Protein AF-A0AAN6IW01-F1 (afdb_monomer_lite)

Secondary structure (DSSP, 8-state):
-HHHHHHHHHHHHHHHHHHHSPP----S---------------------------------------------------TTGGGHHHHHHHHHTTTTTGGGS-HHHHHHHHHHHHHHHHH--S-HHHHHHHHHHHHTT---HHHHHHHHHHHHHH--

pLDDT: mean 70.73, std 22.9, range [32.66, 96.25]

Structure (mmCIF, N/CA/C/O backbone):
data_AF-A0AAN6IW01-F1
#
_entry.id   AF-A0AAN6IW01-F1
#
loop_
_atom_site.group_PDB
_atom_site.id
_atom_site.type_symbol
_atom_site.label_atom_id
_atom_site.label_alt_id
_atom_site.label_comp_id
_atom_site.label_asym_id
_atom_site.label_entity_id
_atom_site.label_seq_id
_atom_site.pdbx_PDB_ins_code
_atom_site.Cartn_x
_atom_site.Cartn_y
_atom_site.Cartn_z
_atom_site.occupancy
_atom_site.B_iso_or_equiv
_atom_site.auth_seq_id
_atom_site.auth_comp_id
_atom_site.auth_asym_id
_atom_site.auth_atom_id
_atom_site.pdbx_PDB_model_num
ATOM 1 N N . MET A 1 1 ? 1.067 -15.357 -17.941 1.00 50.00 1 MET A N 1
ATOM 2 C CA . MET A 1 1 ? 0.955 -13.877 -17.932 1.00 50.00 1 MET A CA 1
ATOM 3 C C . MET A 1 1 ? -0.270 -13.354 -17.174 1.00 50.00 1 MET A C 1
ATOM 5 O O . MET A 1 1 ? -0.190 -12.239 -16.684 1.00 50.00 1 MET A O 1
ATOM 9 N N . GLN A 1 2 ? -1.351 -14.129 -17.011 1.00 54.00 2 GLN A N 1
ATOM 10 C CA . GLN A 1 2 ? -2.600 -13.657 -16.387 1.00 54.00 2 GLN A CA 1
ATOM 11 C C . GLN A 1 2 ? -2.485 -13.276 -14.896 1.00 54.00 2 GLN A C 1
ATOM 13 O O . GLN A 1 2 ? -3.014 -12.240 -14.522 1.00 54.00 2 GLN A O 1
ATOM 18 N N . SER A 1 3 ? -1.733 -14.027 -14.077 1.00 62.47 3 SER A N 1
ATOM 19 C CA . SER A 1 3 ? -1.585 -13.752 -12.628 1.00 62.47 3 SER A CA 1
ATOM 20 C C . SER A 1 3 ? -1.180 -12.307 -12.325 1.00 62.47 3 SER A C 1
ATOM 22 O O . SER A 1 3 ? -1.806 -11.641 -11.519 1.00 62.47 3 SER A O 1
ATOM 24 N N . ARG A 1 4 ? -0.200 -11.774 -13.060 1.00 64.94 4 ARG A N 1
ATOM 25 C CA . ARG A 1 4 ? 0.366 -10.454 -12.772 1.00 64.94 4 ARG A CA 1
ATOM 26 C C . ARG A 1 4 ? -0.597 -9.286 -13.048 1.00 64.94 4 ARG A C 1
ATOM 28 O O . ARG A 1 4 ? -0.502 -8.240 -12.418 1.00 64.94 4 ARG A O 1
ATOM 35 N N . ALA A 1 5 ? -1.487 -9.439 -14.030 1.00 61.34 5 ALA A N 1
ATOM 36 C CA . ALA A 1 5 ? -2.508 -8.433 -14.331 1.00 61.34 5 ALA A CA 1
ATOM 37 C C . ALA A 1 5 ? -3.636 -8.455 -13.287 1.00 61.34 5 ALA A C 1
ATOM 39 O O . ALA A 1 5 ? -4.176 -7.404 -12.950 1.00 61.34 5 ALA A O 1
ATOM 40 N N . VAL A 1 6 ? -3.945 -9.644 -12.756 1.00 65.75 6 VAL A N 1
ATOM 41 C CA . VAL A 1 6 ? -4.888 -9.824 -11.645 1.00 65.75 6 VAL A CA 1
ATOM 42 C C . VAL A 1 6 ? -4.350 -9.154 -10.381 1.00 65.75 6 VAL A C 1
ATOM 44 O O . VAL A 1 6 ? -5.096 -8.421 -9.742 1.00 65.75 6 VAL A O 1
ATOM 47 N N . ASP A 1 7 ? -3.056 -9.304 -10.088 1.00 78.88 7 ASP A N 1
ATOM 48 C CA . ASP A 1 7 ? -2.424 -8.679 -8.918 1.00 78.88 7 ASP A CA 1
ATOM 49 C C . ASP A 1 7 ? -2.507 -7.143 -8.981 1.00 78.88 7 ASP A C 1
ATOM 51 O O . ASP A 1 7 ? -2.958 -6.503 -8.034 1.00 78.88 7 ASP A O 1
ATOM 55 N N . SER A 1 8 ? -2.172 -6.533 -10.127 1.00 82.81 8 SER A N 1
ATOM 56 C CA . SER A 1 8 ? -2.332 -5.081 -10.320 1.00 82.81 8 SER A CA 1
ATOM 57 C C . SER A 1 8 ? -3.773 -4.612 -10.129 1.00 82.81 8 SER A C 1
ATOM 59 O O . SER A 1 8 ? -4.006 -3.631 -9.428 1.00 82.81 8 SER A O 1
ATOM 61 N N . ALA A 1 9 ? -4.740 -5.298 -10.744 1.00 87.19 9 ALA A N 1
ATOM 62 C CA . ALA A 1 9 ? -6.149 -4.933 -10.626 1.00 87.19 9 ALA A CA 1
ATOM 63 C C . ALA A 1 9 ? -6.654 -5.068 -9.182 1.00 87.19 9 ALA A C 1
ATOM 65 O O . ALA A 1 9 ? -7.433 -4.233 -8.725 1.00 87.19 9 ALA A O 1
ATOM 66 N N . LEU A 1 10 ? -6.178 -6.083 -8.456 1.00 90.50 10 LEU A N 1
ATOM 67 C CA . LEU A 1 10 ? -6.484 -6.278 -7.045 1.00 90.50 10 LEU A CA 1
ATOM 68 C C . LEU A 1 10 ? -5.944 -5.125 -6.196 1.00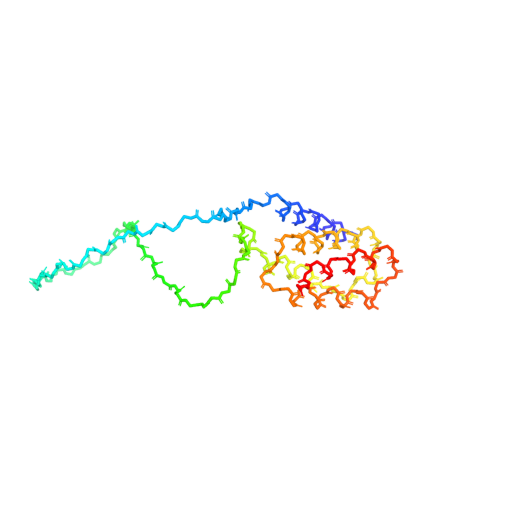 90.50 10 LEU A C 1
ATOM 70 O O . LEU A 1 10 ? -6.698 -4.569 -5.403 1.00 90.50 10 LEU A O 1
ATOM 74 N N . TYR A 1 11 ? -4.681 -4.730 -6.382 1.00 91.06 11 TYR A N 1
ATOM 75 C CA . TYR A 1 11 ? -4.092 -3.619 -5.628 1.00 91.06 11 TYR A CA 1
ATOM 76 C C . TYR A 1 11 ? -4.796 -2.289 -5.908 1.00 91.06 11 TYR A C 1
ATOM 78 O O . TYR A 1 11 ? -5.124 -1.570 -4.967 1.00 91.06 11 TYR A O 1
ATOM 86 N N . GLU A 1 12 ? -5.090 -1.977 -7.172 1.00 91.94 12 GLU A N 1
ATOM 87 C CA . GLU A 1 12 ? -5.806 -0.745 -7.526 1.00 91.94 12 GLU A CA 1
ATOM 88 C C . GLU A 1 12 ? -7.257 -0.754 -7.021 1.00 91.94 12 GLU A C 1
ATOM 90 O O . GLU A 1 12 ? -7.734 0.247 -6.489 1.00 91.94 12 GLU A O 1
ATOM 95 N N . GLY A 1 13 ? -7.957 -1.888 -7.123 1.00 90.19 13 GLY A N 1
ATOM 96 C CA . GLY A 1 13 ? -9.322 -2.033 -6.610 1.00 90.19 13 GLY A CA 1
ATOM 97 C C . GLY A 1 13 ? -9.390 -1.913 -5.086 1.00 90.19 13 GLY A C 1
ATOM 98 O O . GLY A 1 13 ? -10.242 -1.204 -4.552 1.00 90.19 13 GLY A O 1
ATOM 99 N N . ALA A 1 14 ? -8.451 -2.545 -4.383 1.00 91.31 14 ALA A N 1
ATOM 100 C CA . ALA A 1 14 ? -8.297 -2.423 -2.939 1.00 91.31 14 ALA A CA 1
ATOM 101 C C . ALA A 1 14 ? -7.965 -0.983 -2.525 1.00 91.31 14 ALA A C 1
ATOM 103 O O . ALA A 1 14 ? -8.564 -0.452 -1.592 1.00 91.31 14 ALA A O 1
ATOM 104 N N . LYS A 1 15 ? -7.061 -0.317 -3.252 1.00 93.31 15 LYS A N 1
ATOM 105 C CA . LYS A 1 15 ? -6.711 1.085 -3.007 1.00 93.31 15 LYS A CA 1
ATOM 106 C C . LYS A 1 15 ? -7.934 1.981 -3.175 1.00 93.31 15 LYS A C 1
ATOM 108 O O . LYS A 1 15 ? -8.218 2.800 -2.305 1.00 93.31 15 LYS A O 1
ATOM 113 N N . TYR A 1 16 ? -8.688 1.795 -4.259 1.00 92.81 16 TYR A N 1
ATOM 114 C CA . TYR A 1 16 ? -9.941 2.507 -4.492 1.00 92.81 16 TYR A CA 1
ATOM 115 C C . TYR A 1 16 ? -10.925 2.289 -3.336 1.00 92.81 16 TYR A C 1
ATOM 117 O O . TYR A 1 16 ? -11.474 3.250 -2.799 1.00 92.81 16 TYR A O 1
ATOM 125 N N . PHE A 1 17 ? -11.102 1.044 -2.891 1.00 91.12 17 PHE A N 1
ATOM 126 C CA . PHE A 1 17 ? -11.961 0.728 -1.753 1.00 91.12 17 PHE A CA 1
ATOM 127 C C . PHE A 1 17 ? -11.549 1.483 -0.476 1.00 91.12 17 PHE A C 1
ATOM 129 O O . PHE A 1 17 ? -12.400 2.111 0.151 1.00 91.12 17 PHE A O 1
ATOM 136 N N . VAL A 1 18 ? -10.259 1.488 -0.121 1.00 89.75 18 VAL A N 1
ATOM 137 C CA . VAL A 1 18 ? -9.739 2.192 1.070 1.00 89.75 18 VAL A CA 1
ATOM 138 C C . VAL A 1 18 ? -9.982 3.702 0.986 1.00 89.75 18 VAL A C 1
ATOM 140 O O . VAL A 1 18 ? -10.469 4.312 1.943 1.00 89.75 18 VAL A O 1
ATOM 143 N N . LEU A 1 19 ? -9.691 4.308 -0.168 1.00 89.69 19 LEU A N 1
ATOM 144 C CA . LEU A 1 19 ? -9.838 5.751 -0.375 1.00 89.69 19 LEU A CA 1
ATOM 145 C C . LEU A 1 19 ? -11.305 6.199 -0.341 1.00 89.69 19 LEU A C 1
ATOM 147 O O . LEU A 1 19 ? -11.613 7.260 0.203 1.00 89.69 19 LEU A O 1
ATOM 151 N N . HIS A 1 20 ? -12.215 5.386 -0.879 1.00 88.75 20 HIS A N 1
ATOM 152 C CA . HIS A 1 20 ? -13.635 5.728 -0.996 1.00 88.75 20 HIS A CA 1
ATOM 153 C C . HIS A 1 20 ? -14.511 5.193 0.144 1.00 88.75 20 HIS A C 1
ATOM 155 O O . HIS A 1 20 ? -15.700 5.516 0.204 1.00 88.75 20 HIS A O 1
ATOM 161 N N . ALA A 1 21 ? -13.957 4.415 1.077 1.00 84.31 21 ALA A N 1
ATOM 162 C CA . ALA A 1 21 ? -14.700 3.961 2.243 1.00 84.31 21 ALA A CA 1
ATOM 163 C C . ALA A 1 21 ? -15.183 5.160 3.090 1.00 84.31 21 ALA A C 1
ATOM 165 O O . ALA A 1 21 ? -14.400 6.085 3.352 1.00 84.31 21 ALA A O 1
ATOM 166 N N . PRO A 1 22 ? -16.434 5.156 3.593 1.00 79.00 22 PRO A N 1
ATOM 167 C CA . PRO A 1 22 ? -16.940 6.218 4.460 1.00 79.00 22 PRO A CA 1
ATOM 168 C C . PRO A 1 22 ? -16.074 6.406 5.711 1.00 79.00 22 PRO A C 1
ATOM 170 O O . PRO A 1 22 ? -15.793 5.439 6.425 1.00 79.00 22 PRO A O 1
ATOM 173 N N . GLN A 1 23 ? -15.645 7.643 5.973 1.00 71.00 23 GLN A N 1
ATOM 174 C CA . GLN A 1 23 ? -15.005 8.026 7.235 1.00 71.00 23 GLN A CA 1
ATOM 175 C C . GLN A 1 23 ? -16.089 8.408 8.230 1.00 71.00 23 GLN A C 1
ATOM 177 O O . GLN A 1 23 ? -16.833 9.365 8.000 1.00 71.00 23 GLN A O 1
ATOM 182 N N . ILE A 1 24 ? -16.177 7.678 9.338 1.00 64.00 24 ILE A N 1
ATOM 183 C CA . ILE A 1 24 ? -16.954 8.149 10.477 1.00 64.00 24 ILE A CA 1
ATOM 184 C C . ILE A 1 24 ? -16.069 9.184 11.161 1.00 64.00 24 ILE A C 1
ATOM 186 O O . ILE A 1 24 ? -15.165 8.845 11.916 1.00 64.00 24 ILE A O 1
ATOM 190 N N . LYS A 1 25 ? -16.289 10.461 10.836 1.00 56.84 25 LYS A N 1
ATOM 191 C CA . LYS A 1 25 ? -15.719 11.552 11.622 1.00 56.84 25 LYS A CA 1
ATOM 192 C C . LYS A 1 25 ? -16.415 11.511 12.976 1.00 56.84 25 LYS A C 1
ATOM 194 O O . LYS A 1 25 ? -17.589 11.873 13.063 1.00 56.84 25 LYS A O 1
ATOM 199 N N . THR A 1 26 ? -15.723 11.043 14.008 1.00 53.06 26 THR A N 1
ATOM 200 C CA . THR A 1 26 ? -16.118 11.312 15.389 1.00 53.06 26 THR A CA 1
ATOM 201 C C . THR A 1 26 ? -16.117 12.829 15.530 1.00 53.06 26 THR A C 1
ATOM 203 O O . THR A 1 26 ? -15.071 13.467 15.489 1.00 53.06 26 THR A O 1
ATOM 206 N N . LYS A 1 27 ? -17.305 13.440 15.540 1.00 51.50 27 LYS A N 1
ATOM 207 C CA . LYS A 1 27 ? -17.415 14.857 15.878 1.00 51.50 27 LYS A CA 1
ATOM 208 C C . LYS A 1 27 ? -16.962 14.992 17.325 1.00 51.50 27 LYS A C 1
ATOM 210 O O . LYS A 1 27 ? -17.528 14.330 18.192 1.00 51.50 27 LYS A O 1
ATOM 215 N N . ASP A 1 28 ? -15.970 15.840 17.553 1.00 49.69 28 ASP A N 1
ATOM 216 C CA . ASP A 1 28 ? -15.601 16.298 18.883 1.00 49.69 28 ASP A CA 1
ATOM 217 C C . ASP A 1 28 ? -16.850 16.773 19.646 1.00 49.69 28 ASP A C 1
ATOM 219 O O . ASP A 1 28 ? -17.589 17.632 19.168 1.00 49.69 28 ASP A O 1
ATOM 223 N N . GLY A 1 29 ? -17.063 16.190 20.829 1.00 49.03 29 GLY A N 1
ATOM 224 C CA . GLY A 1 29 ? -17.822 16.757 21.943 1.00 49.03 29 GLY A CA 1
ATOM 225 C C . GLY A 1 29 ? -19.336 16.926 21.788 1.00 49.03 29 GLY A C 1
ATOM 226 O O . GLY A 1 29 ? -19.802 17.929 21.261 1.00 49.03 29 GLY A O 1
ATOM 227 N N . VAL A 1 30 ? -20.106 16.068 22.467 1.00 42.34 30 VAL A N 1
ATOM 228 C CA . VAL A 1 30 ? -21.184 16.546 23.351 1.00 42.34 30 VAL A CA 1
ATOM 229 C C . VAL A 1 30 ? -21.157 15.705 24.623 1.00 42.34 30 VAL A C 1
ATOM 231 O O . VAL A 1 30 ? -21.546 14.540 24.634 1.00 42.34 30 VAL A O 1
ATOM 234 N N . HIS A 1 31 ? -20.678 16.323 25.699 1.00 44.38 31 HIS A N 1
ATOM 235 C CA . HIS A 1 31 ? -20.963 15.920 27.067 1.00 44.38 31 HIS A CA 1
ATOM 236 C C . HIS A 1 31 ? -22.480 16.028 27.269 1.00 44.38 31 HIS A C 1
ATOM 238 O O . HIS A 1 31 ? -23.012 17.109 27.500 1.00 44.38 31 HIS A O 1
ATOM 244 N N . GLY A 1 32 ? -23.182 14.919 27.060 1.00 40.81 32 GLY A N 1
ATOM 245 C CA . GLY A 1 32 ? -24.570 14.758 27.459 1.00 40.81 32 GLY A CA 1
ATOM 246 C C . GLY A 1 32 ? -24.587 14.061 28.805 1.00 40.81 32 GLY A C 1
ATOM 247 O O . GLY A 1 32 ? -24.634 12.836 28.858 1.00 40.81 32 GLY A O 1
ATOM 248 N N . GLU A 1 33 ? -24.506 14.834 29.884 1.00 45.44 33 GLU A N 1
ATOM 249 C CA . GLU A 1 33 ? -25.056 14.382 31.156 1.00 45.44 33 GLU A CA 1
ATOM 250 C C . GLU A 1 33 ? -26.532 14.050 30.907 1.00 45.44 33 GLU A C 1
ATOM 252 O O . GLU A 1 33 ? -27.307 14.912 30.493 1.00 45.44 33 GLU A O 1
ATOM 257 N N . MET A 1 34 ? -26.926 12.794 31.099 1.00 43.19 34 MET A N 1
ATOM 258 C CA . MET A 1 34 ? -28.330 12.468 31.295 1.00 43.19 34 MET A CA 1
ATOM 259 C C . MET A 1 34 ? -28.432 11.602 32.539 1.00 43.19 34 MET A C 1
ATOM 261 O O . MET A 1 34 ? -27.924 10.483 32.597 1.00 43.19 34 MET A O 1
ATOM 265 N N . GLU A 1 35 ? -29.016 12.239 33.548 1.00 40.22 35 GLU A N 1
ATOM 266 C CA . GLU A 1 35 ? -29.301 11.764 34.890 1.00 40.22 35 GLU A CA 1
ATOM 267 C C . GLU A 1 35 ? -29.854 10.340 34.928 1.00 40.22 35 GLU A C 1
ATOM 269 O O . GLU A 1 35 ? -30.628 9.902 34.074 1.00 40.22 35 GLU A O 1
ATOM 274 N N . GLY A 1 36 ? -29.466 9.631 35.989 1.00 41.12 36 GLY A N 1
ATOM 275 C CA . GLY A 1 36 ? -29.994 8.322 36.314 1.00 41.12 36 GLY A CA 1
ATOM 276 C C . GLY A 1 36 ? -31.507 8.333 36.532 1.00 41.12 36 GLY A C 1
ATOM 277 O O . GLY A 1 36 ? -32.087 9.277 37.062 1.00 41.12 36 GLY A O 1
ATOM 278 N N . CYS A 1 37 ? -32.134 7.213 36.194 1.00 37.91 37 CYS A N 1
ATOM 279 C CA . CYS A 1 37 ? -33.383 6.802 36.815 1.00 37.91 37 CYS A CA 1
ATOM 280 C C . CYS A 1 37 ? -33.174 5.403 37.377 1.00 37.91 37 CYS A C 1
ATOM 282 O O . CYS A 1 37 ? -33.103 4.408 36.657 1.00 37.91 37 CYS A O 1
ATOM 284 N N . ASP A 1 38 ? -33.005 5.389 38.691 1.00 43.28 38 ASP A N 1
ATOM 285 C CA . ASP A 1 38 ? -32.883 4.215 39.526 1.00 43.28 38 ASP A CA 1
ATOM 286 C C . ASP A 1 38 ? -34.265 3.571 39.739 1.00 43.28 38 ASP A C 1
ATOM 288 O O . ASP A 1 38 ? -35.267 4.264 39.902 1.00 43.28 38 ASP A O 1
ATOM 292 N N . ASN A 1 39 ? -34.265 2.241 39.822 1.00 45.09 39 ASN A N 1
ATOM 293 C CA . ASN A 1 39 ? -35.284 1.368 40.416 1.00 45.09 39 ASN A CA 1
ATOM 294 C C . ASN A 1 39 ? -36.724 1.363 39.859 1.00 45.09 39 ASN A C 1
ATOM 296 O O . ASN A 1 39 ? -37.545 2.215 40.181 1.00 45.09 39 ASN A O 1
ATOM 300 N N . ASN A 1 40 ? -37.129 0.202 39.321 1.00 39.12 40 ASN A N 1
ATOM 301 C CA . ASN A 1 40 ? -38.236 -0.506 39.972 1.00 39.12 40 ASN A CA 1
ATOM 302 C C . ASN A 1 40 ? -38.121 -2.037 39.862 1.00 39.12 40 ASN A C 1
ATOM 304 O O . ASN A 1 40 ? -38.019 -2.603 38.776 1.00 39.12 40 ASN A O 1
ATOM 308 N N . LYS A 1 41 ? -38.133 -2.688 41.028 1.00 45.06 41 LYS A N 1
ATOM 309 C CA . LYS A 1 41 ? -38.222 -4.139 41.237 1.00 45.06 41 LYS A CA 1
ATOM 310 C C . LYS A 1 41 ? -39.693 -4.569 41.228 1.00 45.06 41 LYS A C 1
ATOM 312 O O . LYS A 1 41 ? -40.543 -3.766 41.599 1.00 45.06 41 LYS A O 1
ATOM 317 N N . ASN A 1 42 ? -39.919 -5.850 40.910 1.00 38.56 42 ASN A N 1
ATOM 318 C CA . ASN A 1 42 ? -41.078 -6.732 41.191 1.00 38.56 42 ASN A CA 1
ATOM 319 C C . ASN A 1 42 ? -41.542 -7.426 39.901 1.00 38.56 42 ASN A C 1
ATOM 321 O O . ASN A 1 42 ? -41.592 -6.793 38.858 1.00 38.56 42 ASN A O 1
ATOM 325 N N . ALA A 1 43 ? -41.967 -8.684 39.867 1.00 37.03 43 ALA A N 1
ATOM 326 C CA . ALA A 1 43 ? -41.951 -9.811 40.794 1.00 37.03 43 ALA A CA 1
ATOM 327 C C . ALA A 1 43 ? -42.407 -11.044 39.974 1.00 37.03 43 ALA A C 1
ATOM 329 O O . ALA A 1 43 ? -43.000 -10.907 38.909 1.00 37.03 43 ALA A O 1
ATOM 330 N N . ALA A 1 44 ?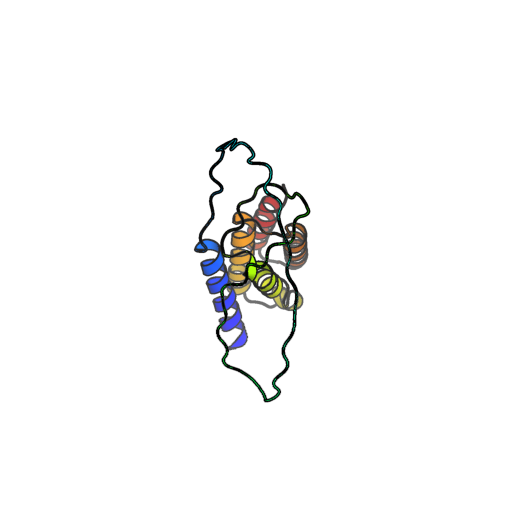 -42.080 -12.229 40.480 1.00 42.59 44 ALA A N 1
ATOM 331 C CA . ALA A 1 44 ? -42.238 -13.560 39.894 1.00 42.59 44 ALA A CA 1
ATOM 332 C C . ALA A 1 44 ? -43.659 -13.990 39.461 1.00 42.59 44 ALA A C 1
ATOM 334 O O . ALA A 1 44 ? -44.639 -13.513 40.027 1.00 42.59 44 ALA A O 1
ATOM 335 N N . ALA A 1 45 ? -43.735 -15.020 38.600 1.00 40.28 45 ALA A N 1
ATOM 336 C CA . ALA A 1 45 ? -44.542 -16.233 38.837 1.00 40.28 45 ALA A CA 1
ATOM 337 C C . ALA A 1 45 ? -44.202 -17.386 37.853 1.00 40.28 45 ALA A C 1
ATOM 339 O O . ALA A 1 45 ? -44.220 -17.201 36.640 1.00 40.28 45 ALA A O 1
ATOM 340 N N . SER A 1 46 ? -43.918 -18.562 38.435 1.00 39.31 46 SER A N 1
ATOM 341 C CA . SER A 1 46 ? -44.027 -19.947 37.901 1.00 39.31 46 SER A CA 1
ATOM 342 C C . SER A 1 46 ? -45.495 -20.236 37.475 1.00 39.31 46 SER A C 1
ATOM 344 O O . SER A 1 46 ? -46.370 -19.477 37.876 1.00 39.31 46 SER A O 1
ATOM 346 N N . ASP A 1 47 ? -45.935 -21.270 36.750 1.00 42.00 47 ASP A N 1
ATOM 347 C CA . ASP A 1 47 ? -45.420 -22.613 36.466 1.00 42.00 47 ASP A CA 1
ATOM 348 C C . ASP A 1 47 ? -46.270 -23.306 35.364 1.00 42.00 47 ASP A C 1
ATOM 350 O O . ASP A 1 47 ? -47.411 -22.918 35.117 1.00 42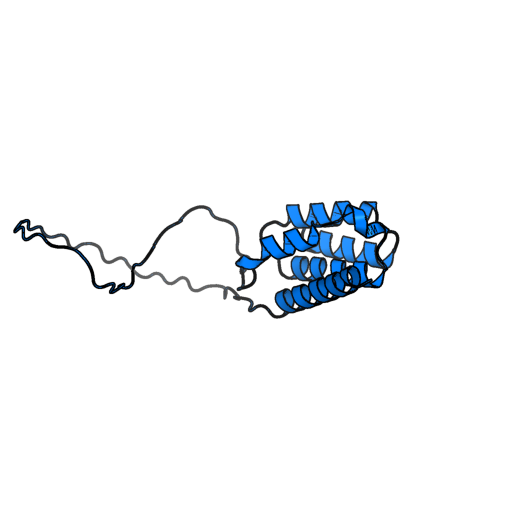.00 47 ASP A O 1
ATOM 354 N N . ASP A 1 48 ? -45.684 -24.356 34.786 1.00 38.97 48 ASP A N 1
ATOM 355 C CA . ASP A 1 48 ? -46.205 -25.596 34.175 1.00 38.97 48 ASP A CA 1
ATOM 356 C C . ASP A 1 48 ? -47.600 -25.719 33.506 1.00 38.97 48 ASP A C 1
ATOM 358 O O . ASP A 1 48 ? -48.644 -25.659 34.153 1.00 38.97 48 ASP A O 1
ATOM 362 N N . ALA A 1 49 ? -47.598 -26.189 32.243 1.00 40.88 49 ALA A N 1
ATOM 363 C CA . ALA A 1 49 ? -48.322 -27.411 31.843 1.00 40.88 49 ALA A CA 1
ATOM 364 C C . ALA A 1 49 ? -47.842 -27.975 30.484 1.00 40.88 49 ALA A C 1
ATOM 366 O O . ALA A 1 49 ? -47.946 -27.354 29.429 1.00 40.88 49 ALA A O 1
ATOM 367 N N . ARG A 1 50 ? -47.351 -29.216 30.551 1.00 36.31 50 ARG A N 1
ATOM 368 C CA . ARG A 1 50 ? -46.883 -30.112 29.481 1.00 36.31 50 ARG A CA 1
ATOM 369 C C . ARG A 1 50 ? -47.908 -30.383 28.367 1.00 36.31 50 ARG A C 1
ATOM 371 O O . ARG A 1 50 ? -49.065 -30.682 28.643 1.00 36.31 50 ARG A O 1
ATOM 378 N N . GLY A 1 51 ? -47.416 -30.482 27.130 1.00 32.66 51 GLY A N 1
ATOM 379 C CA . GLY A 1 51 ? -48.132 -31.058 25.985 1.00 32.66 51 GLY A CA 1
ATOM 380 C C . GLY A 1 51 ? -47.218 -31.227 24.769 1.00 32.66 51 GLY A C 1
ATOM 381 O O . GLY A 1 51 ? -46.977 -30.292 24.020 1.00 32.66 51 GLY A O 1
ATOM 382 N N . THR A 1 52 ? -46.662 -32.423 24.629 1.00 35.22 52 THR A N 1
ATOM 383 C CA . THR A 1 52 ? -45.601 -32.862 23.714 1.00 35.22 52 THR A CA 1
ATOM 384 C C . THR A 1 52 ? -46.004 -32.858 22.230 1.00 35.22 52 THR A C 1
ATOM 386 O O . THR A 1 52 ? -47.052 -33.400 21.889 1.00 35.22 52 THR A O 1
ATOM 389 N N . GLY A 1 53 ? -45.119 -32.379 21.341 1.00 33.47 53 GLY A N 1
ATOM 390 C CA . GLY A 1 53 ? -45.141 -32.718 19.907 1.00 33.47 53 GLY A CA 1
ATOM 391 C C . GLY A 1 53 ? -44.544 -31.667 18.957 1.00 33.47 53 GLY A C 1
ATOM 392 O O . GLY A 1 53 ? -45.293 -30.881 18.398 1.00 33.47 53 GLY A O 1
ATOM 393 N N . SER A 1 54 ? -43.211 -31.688 18.789 1.00 35.53 54 SER A N 1
ATOM 394 C CA . SER A 1 54 ? -42.355 -31.130 17.708 1.00 35.53 54 SER A CA 1
ATOM 395 C C . SER A 1 54 ? -42.931 -30.025 16.792 1.00 35.53 54 SER A C 1
ATOM 397 O O . SER A 1 54 ? -43.747 -30.315 15.927 1.00 35.53 54 SER A O 1
ATOM 399 N N . ALA A 1 55 ? -42.589 -28.740 16.973 1.00 40.84 55 ALA A N 1
ATOM 400 C CA . ALA A 1 55 ? -41.345 -28.032 16.579 1.00 40.84 55 ALA A CA 1
ATOM 401 C C . ALA A 1 55 ? -41.316 -27.549 15.098 1.00 40.84 55 ALA A C 1
ATOM 403 O O . ALA A 1 55 ? -41.774 -28.263 14.213 1.00 40.84 55 ALA A O 1
ATOM 404 N N . PRO A 1 56 ? -40.734 -26.367 14.799 1.00 41.88 56 PRO A N 1
ATOM 405 C CA . PRO A 1 56 ? -41.322 -25.073 15.153 1.00 41.88 56 PRO A CA 1
ATOM 406 C C . PRO A 1 56 ? -41.327 -24.062 13.986 1.00 41.88 56 PRO A C 1
ATOM 408 O O . PRO A 1 56 ? -40.499 -24.096 13.076 1.00 41.88 56 PRO A O 1
ATOM 411 N N . ALA A 1 57 ? -42.248 -23.102 14.075 1.00 41.53 57 ALA A N 1
ATOM 412 C CA . ALA A 1 57 ? -42.170 -21.826 13.379 1.00 41.53 57 ALA A CA 1
ATOM 413 C C . ALA A 1 57 ? -40.906 -21.070 13.818 1.00 41.53 57 ALA A C 1
ATOM 415 O O . ALA A 1 57 ? -40.635 -20.965 15.012 1.00 41.53 57 ALA A O 1
ATOM 416 N N . VAL A 1 58 ? -40.154 -20.520 12.867 1.00 36.62 58 VAL A N 1
ATOM 417 C CA . VAL A 1 58 ? -39.031 -19.625 13.164 1.00 36.62 58 VAL A CA 1
ATOM 418 C C . VAL A 1 58 ? -39.498 -18.199 12.886 1.00 36.62 58 VAL A C 1
ATOM 420 O O . VAL A 1 58 ? -39.358 -17.677 11.784 1.00 36.62 58 VAL A O 1
ATOM 423 N N . MET A 1 59 ? -40.129 -17.607 13.902 1.00 38.31 59 MET A N 1
ATOM 424 C CA . MET A 1 59 ? -40.063 -16.168 14.140 1.00 38.31 59 MET A CA 1
ATOM 425 C C . MET A 1 59 ? -38.739 -15.904 14.866 1.00 38.31 59 MET A C 1
ATOM 427 O O . MET A 1 59 ? -38.425 -16.591 15.834 1.00 38.31 59 MET A O 1
ATOM 431 N N . VAL A 1 60 ? -37.967 -14.938 14.382 1.00 38.88 60 VAL A N 1
ATOM 432 C CA . VAL A 1 60 ? -36.814 -14.341 15.074 1.00 38.88 60 VAL A CA 1
ATOM 433 C C . VAL A 1 60 ? -37.034 -12.844 14.858 1.00 38.88 60 VAL A C 1
ATOM 435 O O . VAL A 1 60 ? -36.823 -12.360 13.752 1.00 38.88 60 VAL A O 1
ATOM 438 N N . GLU A 1 61 ? -37.811 -12.147 15.692 1.00 36.19 61 GLU A N 1
ATOM 439 C CA . GLU A 1 61 ? -37.485 -11.706 17.059 1.00 36.19 61 GLU A CA 1
ATOM 440 C C . GLU A 1 61 ? -36.038 -11.217 17.171 1.00 36.19 61 GLU A C 1
ATOM 442 O O . GLU A 1 61 ? -35.073 -11.971 17.267 1.00 36.19 61 GLU A O 1
ATOM 447 N N . GLU A 1 62 ? -35.963 -9.895 17.087 1.00 41.69 62 GLU A N 1
ATOM 448 C CA . GLU A 1 62 ? -34.886 -8.999 17.457 1.00 41.69 62 GLU A CA 1
ATOM 449 C C . GLU A 1 62 ? -34.248 -9.430 18.787 1.00 41.69 62 GLU A C 1
ATOM 451 O O . GLU A 1 62 ? -34.783 -9.200 19.867 1.00 41.69 62 GLU A O 1
ATOM 456 N N . ALA A 1 63 ? -33.078 -10.063 18.711 1.00 39.56 63 ALA A N 1
ATOM 457 C CA . ALA A 1 63 ? -32.251 -10.339 19.874 1.00 39.56 63 ALA A CA 1
ATOM 458 C C . ALA A 1 63 ? -31.027 -9.424 19.838 1.00 39.56 63 ALA A C 1
ATOM 460 O O . ALA A 1 63 ? -30.058 -9.632 19.110 1.00 39.56 63 ALA A O 1
ATOM 461 N N . THR A 1 64 ? -31.109 -8.384 20.657 1.00 42.66 64 THR A N 1
ATOM 462 C CA . THR A 1 64 ? -29.986 -7.630 21.201 1.00 42.66 64 THR A CA 1
ATOM 463 C C . THR A 1 64 ? -28.885 -8.560 21.716 1.00 42.66 64 THR A C 1
ATOM 465 O O . THR A 1 64 ? -29.066 -9.203 22.748 1.00 42.66 64 THR A O 1
ATOM 468 N N . GLU A 1 65 ? -27.709 -8.540 21.092 1.00 40.19 65 GLU A N 1
ATOM 469 C CA . GLU A 1 65 ? -26.465 -8.941 21.753 1.00 40.19 65 GLU A CA 1
ATOM 470 C C . GLU A 1 65 ? -25.641 -7.696 22.077 1.00 40.19 65 GLU A C 1
ATOM 472 O O . GLU A 1 65 ? -24.848 -7.173 21.297 1.00 40.19 65 GLU A O 1
ATOM 477 N N . ARG A 1 66 ? -25.862 -7.214 23.302 1.00 42.84 66 ARG A N 1
ATOM 478 C CA . ARG A 1 66 ? -24.833 -6.516 24.062 1.00 42.84 66 ARG A CA 1
ATOM 479 C C . ARG A 1 66 ? -23.765 -7.552 24.422 1.00 42.84 66 ARG A C 1
ATOM 481 O O . ARG A 1 66 ? -24.086 -8.508 25.122 1.00 42.84 66 ARG A O 1
ATOM 488 N N . ARG A 1 67 ? -22.506 -7.281 24.063 1.00 44.97 67 ARG A N 1
ATOM 489 C CA . ARG A 1 67 ? -21.400 -6.976 25.001 1.00 44.97 67 ARG A CA 1
ATOM 490 C C . ARG A 1 67 ? -20.056 -7.546 24.527 1.00 44.97 67 ARG A C 1
ATOM 492 O O . ARG A 1 67 ? -19.836 -8.748 24.546 1.00 44.97 67 ARG A O 1
ATOM 499 N N . ALA A 1 68 ? -19.122 -6.636 24.272 1.00 39.22 68 ALA A N 1
ATOM 500 C CA . ALA A 1 68 ? -17.757 -6.740 24.774 1.00 39.22 68 ALA A CA 1
ATOM 501 C C . ALA A 1 68 ? -17.309 -5.315 25.138 1.00 39.22 68 ALA A C 1
ATOM 503 O O . ALA A 1 68 ? -16.970 -4.510 24.276 1.00 39.22 68 ALA A O 1
ATOM 504 N N . GLU A 1 69 ? -17.432 -4.983 26.423 1.00 43.56 69 GLU A N 1
ATOM 505 C CA . GLU A 1 69 ? -16.754 -3.843 27.043 1.00 43.56 69 GLU A CA 1
ATOM 506 C C . GLU A 1 69 ? -15.336 -4.281 27.431 1.00 43.56 69 GLU A C 1
ATOM 508 O O . GLU A 1 69 ? -15.158 -5.385 27.948 1.00 43.56 69 GLU A O 1
ATOM 513 N N . GLY A 1 70 ? -14.368 -3.382 27.233 1.00 37.22 70 GLY A N 1
ATOM 514 C CA . GLY A 1 70 ? -12.949 -3.527 27.583 1.00 37.22 70 GLY A CA 1
ATOM 515 C C . GLY A 1 70 ? -12.096 -3.692 26.323 1.00 37.22 70 GLY A C 1
ATOM 516 O O . GLY A 1 70 ? -12.260 -4.658 25.597 1.00 37.22 70 GLY A O 1
ATOM 517 N N . ASP A 1 71 ? -11.185 -2.803 25.952 1.00 34.19 71 ASP A N 1
ATOM 518 C CA . ASP A 1 71 ? -10.322 -1.953 26.762 1.00 34.19 71 ASP A CA 1
ATOM 519 C C . ASP A 1 71 ? -9.947 -0.698 25.951 1.00 34.19 71 ASP A C 1
ATOM 521 O O . ASP A 1 71 ? -9.898 -0.728 24.718 1.00 34.19 71 ASP A O 1
ATOM 525 N N . GLY A 1 72 ? -9.731 0.423 26.635 1.00 45.50 72 GLY A N 1
ATOM 526 C CA . GLY A 1 72 ? -9.543 1.730 26.017 1.00 45.50 72 GLY A CA 1
ATOM 527 C C . GLY A 1 72 ? -8.354 1.770 25.058 1.00 45.50 72 GLY A C 1
ATOM 528 O O . GLY A 1 72 ? -7.194 1.728 25.471 1.00 45.50 72 GLY A O 1
ATOM 529 N N . ARG A 1 73 ? -8.634 1.956 23.767 1.00 41.88 73 ARG A N 1
ATOM 530 C CA . ARG A 1 73 ? -7.662 2.481 22.808 1.00 41.88 73 ARG A CA 1
ATOM 531 C C . ARG A 1 73 ? -8.250 3.673 22.072 1.00 41.88 73 ARG A C 1
ATOM 533 O O . ARG A 1 73 ? -9.428 3.722 21.749 1.00 41.88 73 ARG A O 1
ATOM 540 N N . LYS A 1 74 ? -7.375 4.663 21.958 1.00 41.91 74 LYS A N 1
ATOM 541 C CA . LYS A 1 74 ? -7.617 6.069 21.665 1.00 41.91 74 LYS A CA 1
ATOM 542 C C . LYS A 1 74 ? -8.315 6.292 20.328 1.00 41.91 74 LYS A C 1
ATOM 544 O O . LYS A 1 74 ? -8.114 5.541 19.380 1.00 41.91 74 LYS A O 1
ATOM 549 N N . ASP A 1 75 ? -9.052 7.395 20.305 1.00 44.72 75 ASP A N 1
ATOM 550 C CA . ASP A 1 75 ? -9.672 8.040 19.157 1.00 44.72 75 ASP A CA 1
ATOM 551 C C . ASP A 1 75 ? -8.855 7.934 17.864 1.00 44.72 75 ASP A C 1
ATOM 553 O O . ASP A 1 75 ? -7.764 8.489 17.728 1.00 44.72 75 ASP A O 1
ATOM 557 N N . GLY A 1 76 ? -9.446 7.259 16.887 1.00 44.94 76 GLY A N 1
ATOM 558 C CA . GLY A 1 76 ? -9.036 7.261 15.492 1.00 44.94 76 GLY A CA 1
ATOM 559 C C . GLY A 1 76 ? -10.171 6.642 14.696 1.00 44.94 76 GLY A C 1
ATOM 560 O O . GLY A 1 76 ? -10.233 5.427 14.583 1.00 44.94 76 GLY A O 1
ATOM 561 N N . GLY A 1 77 ? -11.127 7.465 14.251 1.00 47.56 77 GLY A N 1
ATOM 562 C CA . GLY A 1 77 ? -12.411 7.032 13.690 1.00 47.56 77 GLY A CA 1
ATOM 563 C C . GLY A 1 77 ? -12.301 5.875 12.693 1.00 47.56 77 GLY A C 1
ATOM 564 O O . GLY A 1 77 ? -11.993 6.071 11.514 1.00 47.56 77 GLY A O 1
ATOM 565 N N . THR A 1 78 ? -12.610 4.666 13.157 1.00 53.00 78 THR A N 1
ATOM 566 C CA . THR A 1 78 ? -12.612 3.450 12.348 1.00 53.00 78 THR A CA 1
ATOM 567 C C . THR A 1 78 ? -13.868 3.439 11.480 1.00 53.00 78 THR A C 1
ATOM 569 O O . THR A 1 78 ? -14.986 3.136 11.891 1.00 53.00 78 THR A O 1
ATOM 572 N N . GLY A 1 79 ? -13.700 3.896 10.238 1.00 56.78 79 GLY A N 1
ATOM 573 C CA . GLY A 1 79 ? -14.738 3.840 9.210 1.00 56.78 79 GLY A CA 1
ATOM 574 C C . GLY A 1 79 ? -15.043 2.407 8.752 1.00 56.78 79 GLY A C 1
ATOM 575 O O . GLY A 1 79 ? -14.366 1.454 9.121 1.00 56.78 79 GLY A O 1
ATOM 576 N N . ARG A 1 80 ? -16.019 2.258 7.844 1.00 68.62 80 ARG A N 1
ATOM 577 C CA . ARG A 1 80 ? -16.532 0.963 7.327 1.00 68.62 80 ARG A CA 1
ATOM 578 C C . ARG A 1 80 ? -15.502 0.029 6.650 1.00 68.62 80 ARG A C 1
ATOM 580 O O . ARG A 1 80 ? -15.892 -1.035 6.178 1.00 68.62 80 ARG A O 1
ATOM 587 N N . PHE A 1 81 ? -14.234 0.421 6.537 1.00 80.38 81 PHE A N 1
ATOM 588 C CA . PHE A 1 81 ? -13.180 -0.407 5.939 1.00 80.38 81 PHE A CA 1
ATOM 589 C C . PHE A 1 81 ? -12.495 -1.332 6.954 1.00 80.38 81 PHE A C 1
ATOM 591 O O . PHE A 1 81 ? -11.933 -2.339 6.537 1.00 80.38 81 PHE A O 1
ATOM 598 N N . GLU A 1 82 ? -12.572 -1.019 8.252 1.00 82.69 82 GLU A N 1
ATOM 599 C CA . GLU A 1 82 ? -11.908 -1.757 9.336 1.00 82.69 82 GLU A CA 1
ATOM 600 C C . GLU A 1 82 ? -12.169 -3.281 9.291 1.00 82.69 82 GLU A C 1
ATOM 602 O O . GLU A 1 82 ? -11.200 -4.038 9.356 1.00 82.69 82 GLU A O 1
ATOM 607 N N . PRO A 1 83 ? -13.400 -3.785 9.041 1.00 86.75 83 PRO A N 1
ATOM 608 C CA . PRO A 1 83 ? -13.638 -5.233 8.971 1.00 86.75 83 PRO A CA 1
ATOM 609 C C . PRO A 1 83 ? -12.860 -5.942 7.853 1.00 86.75 83 PRO A C 1
ATOM 611 O O . PRO A 1 83 ? -12.657 -7.154 7.902 1.00 86.75 83 PRO A O 1
ATOM 614 N N . PHE A 1 84 ? -12.446 -5.198 6.825 1.00 88.19 84 PHE A N 1
ATOM 615 C CA . PHE A 1 84 ? -11.699 -5.714 5.681 1.00 88.19 84 PHE A CA 1
ATOM 616 C C . PHE A 1 84 ? -10.193 -5.477 5.803 1.00 88.19 84 PHE A C 1
ATOM 618 O O . PHE A 1 84 ? -9.436 -6.003 4.987 1.00 88.19 84 PHE A O 1
ATOM 625 N N . GLU A 1 85 ? -9.738 -4.725 6.807 1.00 90.44 85 GLU A N 1
ATOM 626 C CA . GLU A 1 85 ? -8.322 -4.425 7.003 1.00 90.44 85 GLU A CA 1
ATOM 627 C C . GLU A 1 85 ? -7.455 -5.694 7.080 1.00 90.44 85 GLU A C 1
ATOM 629 O O . GLU A 1 85 ? -6.474 -5.758 6.336 1.00 90.44 85 GLU A O 1
ATOM 634 N N . PRO A 1 86 ? -7.818 -6.758 7.829 1.00 91.31 86 PRO A N 1
ATOM 635 C CA . PRO A 1 86 ? -7.006 -7.975 7.872 1.00 91.31 86 PRO A CA 1
ATOM 636 C C . PRO A 1 86 ? -6.819 -8.627 6.496 1.00 91.31 86 PRO A C 1
ATOM 638 O O . PRO A 1 86 ? -5.752 -9.163 6.197 1.00 91.31 86 PRO A O 1
ATOM 641 N N . LEU A 1 87 ? -7.836 -8.550 5.630 1.00 91.50 87 LEU A N 1
ATOM 642 C CA . LEU A 1 87 ? -7.757 -9.074 4.268 1.00 91.50 87 LEU A CA 1
ATOM 643 C C . LEU A 1 87 ? -6.812 -8.229 3.410 1.00 91.50 87 LEU A C 1
ATOM 645 O O . LEU A 1 87 ? -5.982 -8.776 2.688 1.00 91.50 87 LEU A O 1
ATOM 649 N N . LEU A 1 88 ? -6.902 -6.903 3.509 1.00 91.94 88 LEU A N 1
ATOM 650 C CA . LEU A 1 88 ? -6.014 -5.983 2.798 1.00 91.94 88 LEU A CA 1
ATOM 651 C C . LEU A 1 88 ? -4.557 -6.165 3.246 1.00 91.94 88 LEU A C 1
ATOM 653 O O . LEU A 1 88 ? -3.652 -6.240 2.416 1.00 91.94 88 LEU A O 1
ATOM 657 N N . MET A 1 89 ? -4.341 -6.339 4.547 1.00 92.62 89 MET A N 1
ATOM 658 C CA . MET A 1 89 ? -3.037 -6.639 5.130 1.00 92.62 89 MET A CA 1
ATOM 659 C C . MET A 1 89 ? -2.497 -7.992 4.664 1.00 92.62 89 MET A C 1
ATOM 661 O O . MET A 1 89 ? -1.322 -8.090 4.315 1.00 92.62 89 MET A O 1
ATOM 665 N N . ALA A 1 90 ? -3.342 -9.022 4.564 1.00 90.19 90 ALA A N 1
ATOM 666 C CA . ALA A 1 90 ? -2.953 -10.317 4.009 1.00 90.19 90 ALA A CA 1
ATOM 667 C C . ALA A 1 90 ? -2.560 -10.218 2.526 1.00 90.19 90 ALA A C 1
ATOM 669 O O . ALA A 1 90 ? -1.570 -10.820 2.118 1.00 90.19 90 ALA A O 1
ATOM 670 N N . VAL A 1 91 ? -3.281 -9.420 1.731 1.00 89.19 91 VAL A N 1
ATOM 671 C CA . VAL A 1 91 ? -2.962 -9.146 0.316 1.00 89.19 91 VAL A CA 1
ATOM 672 C C . VAL A 1 91 ? -1.602 -8.452 0.177 1.00 89.19 91 VAL A C 1
ATOM 674 O O . VAL A 1 91 ? -0.827 -8.778 -0.722 1.00 89.19 91 VAL A O 1
ATOM 677 N N . LEU A 1 92 ? -1.274 -7.528 1.085 1.00 89.44 92 LEU A N 1
ATOM 678 C CA . LEU A 1 92 ? 0.046 -6.900 1.136 1.00 89.44 92 LEU A CA 1
ATOM 679 C C . LEU A 1 92 ? 1.122 -7.859 1.661 1.00 89.44 92 LEU A C 1
ATOM 681 O O . LEU A 1 92 ? 2.247 -7.842 1.176 1.00 89.44 92 LEU A O 1
ATOM 685 N N . ALA A 1 93 ? 0.829 -8.714 2.632 1.00 87.94 93 ALA A N 1
ATOM 686 C CA . ALA A 1 93 ? 1.813 -9.653 3.161 1.00 87.94 93 ALA A CA 1
ATOM 687 C C . ALA A 1 93 ? 2.115 -10.794 2.173 1.00 87.94 93 ALA A C 1
ATOM 689 O O . ALA A 1 93 ? 3.254 -11.273 2.108 1.00 87.94 93 ALA A O 1
ATOM 690 N N . ALA A 1 94 ? 1.124 -11.200 1.376 1.00 78.38 94 ALA A N 1
ATOM 691 C CA . ALA A 1 94 ? 1.237 -12.28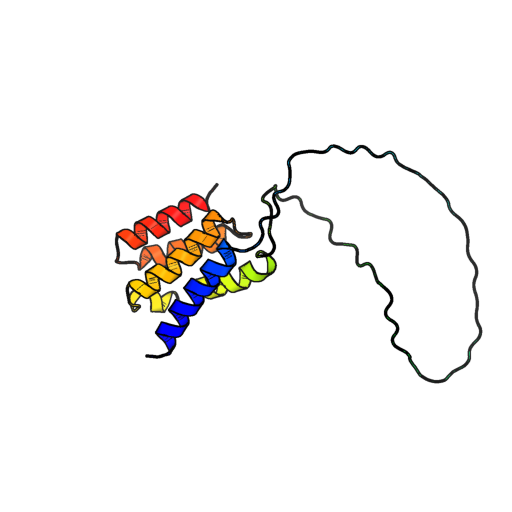6 0.415 1.00 78.38 94 ALA A CA 1
ATOM 692 C C . ALA A 1 94 ? 2.381 -12.038 -0.582 1.00 78.38 94 ALA A C 1
ATOM 694 O O . ALA A 1 94 ? 2.574 -10.940 -1.105 1.00 78.38 94 ALA A O 1
ATOM 695 N N . ASP A 1 95 ? 3.183 -13.075 -0.824 1.00 66.88 95 ASP A N 1
ATOM 696 C CA . ASP A 1 95 ? 4.185 -13.099 -1.894 1.00 66.88 95 ASP A CA 1
ATOM 697 C C . ASP A 1 95 ? 5.269 -12.006 -1.846 1.00 66.88 95 ASP A C 1
ATOM 699 O O . ASP A 1 95 ? 5.824 -11.618 -2.875 1.00 66.88 95 ASP A O 1
ATOM 703 N N . SER A 1 96 ? 5.675 -11.539 -0.661 1.00 66.44 96 SER A N 1
ATOM 704 C CA . SER A 1 96 ? 6.790 -10.572 -0.569 1.00 66.44 96 SER A CA 1
ATOM 705 C C . SER A 1 96 ? 8.145 -11.136 -1.051 1.00 66.44 96 SER A C 1
ATOM 707 O O . SER A 1 96 ? 9.080 -10.380 -1.279 1.00 66.44 96 SER A O 1
ATOM 709 N N . SER A 1 97 ? 8.264 -12.450 -1.285 1.00 68.62 97 SER A N 1
ATOM 710 C CA . SER A 1 97 ? 9.417 -13.058 -1.973 1.00 68.62 97 SER A CA 1
ATOM 711 C C . SER A 1 97 ? 9.415 -12.838 -3.493 1.00 68.62 97 SER A C 1
ATOM 713 O O . SER A 1 97 ? 10.475 -12.882 -4.116 1.00 68.62 97 SER A O 1
ATOM 715 N N . ARG A 1 98 ? 8.248 -12.598 -4.111 1.00 68.56 98 ARG A N 1
ATOM 716 C CA . ARG A 1 98 ? 8.109 -12.381 -5.562 1.00 68.56 98 ARG A CA 1
ATOM 717 C C . ARG A 1 98 ? 8.309 -10.926 -5.966 1.00 68.56 98 ARG A C 1
ATOM 719 O O . ARG A 1 98 ? 8.631 -10.680 -7.130 1.00 68.56 98 ARG A O 1
ATOM 726 N N . GLN A 1 99 ? 8.207 -9.995 -5.021 1.00 69.94 99 GLN A N 1
ATOM 727 C CA . GLN A 1 99 ? 8.279 -8.552 -5.248 1.00 69.94 99 GLN A CA 1
ATOM 728 C C . GLN A 1 99 ? 9.503 -8.130 -6.077 1.00 69.94 99 GLN A C 1
ATOM 730 O O . GLN A 1 99 ? 9.367 -7.421 -7.076 1.00 69.94 99 GLN A O 1
ATOM 735 N N . GLY A 1 100 ? 10.699 -8.633 -5.749 1.00 69.12 100 GLY A N 1
ATOM 736 C CA . GLY A 1 100 ? 11.925 -8.314 -6.497 1.00 69.12 100 GLY A CA 1
ATOM 737 C C . GLY A 1 100 ? 11.875 -8.699 -7.988 1.00 69.12 100 GLY A C 1
ATOM 738 O O . GLY A 1 100 ? 12.556 -8.090 -8.815 1.00 69.12 100 GLY A O 1
ATOM 739 N N . SER A 1 101 ? 11.027 -9.668 -8.352 1.00 77.75 101 SER A N 1
ATOM 740 C CA . SER A 1 101 ? 10.839 -10.172 -9.722 1.00 77.75 101 SER A CA 1
ATOM 741 C C . SER A 1 101 ? 9.662 -9.540 -10.482 1.00 77.75 101 SER A C 1
ATOM 743 O O . SER A 1 101 ? 9.500 -9.787 -11.683 1.00 77.75 101 SER A O 1
ATOM 745 N N . GLU A 1 102 ? 8.834 -8.737 -9.809 1.00 82.44 102 GLU A N 1
ATOM 746 C CA . GLU A 1 102 ? 7.700 -8.041 -10.423 1.00 82.44 102 GLU A CA 1
ATOM 747 C C . GLU A 1 102 ? 8.175 -6.955 -11.405 1.00 82.44 102 GLU A C 1
ATOM 749 O O . GLU A 1 102 ? 9.340 -6.536 -11.423 1.00 82.44 102 GLU A O 1
ATOM 754 N N . ILE A 1 103 ? 7.274 -6.474 -12.258 1.00 88.44 103 ILE A N 1
ATOM 755 C CA . ILE A 1 103 ? 7.534 -5.243 -13.016 1.00 88.44 103 ILE A CA 1
ATOM 756 C C . ILE A 1 103 ? 7.294 -4.033 -12.111 1.00 88.44 103 ILE A C 1
ATOM 758 O O . ILE A 1 103 ? 6.562 -4.114 -11.129 1.00 88.44 103 ILE A O 1
ATOM 762 N N . GLU A 1 104 ? 7.921 -2.900 -12.419 1.00 89.19 104 GLU A N 1
ATOM 763 C CA . GLU A 1 104 ? 7.836 -1.719 -11.551 1.00 89.19 104 GLU A CA 1
ATOM 764 C C . GLU A 1 104 ? 6.406 -1.196 -11.377 1.00 89.19 104 GLU A C 1
ATOM 766 O O . GLU A 1 104 ? 6.043 -0.795 -10.277 1.00 89.19 104 GLU A O 1
ATOM 771 N N . SER A 1 105 ? 5.571 -1.258 -12.419 1.00 89.06 105 SER A N 1
ATOM 772 C CA . SER A 1 105 ? 4.174 -0.819 -12.327 1.00 89.06 105 SER A CA 1
ATOM 773 C C . SER A 1 105 ? 3.363 -1.621 -11.305 1.00 89.06 105 SER A C 1
ATOM 775 O O . SER A 1 105 ? 2.539 -1.043 -10.609 1.00 89.06 105 SER A O 1
ATOM 777 N N . GLN A 1 106 ? 3.630 -2.922 -11.157 1.00 88.56 106 GLN A N 1
ATOM 778 C CA . GLN A 1 106 ? 2.984 -3.770 -10.144 1.00 88.56 106 GLN A CA 1
ATOM 779 C C . GLN A 1 106 ? 3.400 -3.390 -8.737 1.00 88.56 106 GLN A C 1
ATOM 781 O O . GLN A 1 106 ? 2.541 -3.152 -7.888 1.00 88.56 106 GLN A O 1
ATOM 786 N N . ARG A 1 107 ? 4.712 -3.251 -8.521 1.00 90.25 107 ARG A N 1
ATOM 787 C CA . ARG A 1 107 ? 5.235 -2.784 -7.237 1.00 90.25 107 ARG A CA 1
ATOM 788 C C . ARG A 1 107 ? 4.656 -1.422 -6.874 1.00 90.25 107 ARG A C 1
ATOM 790 O O . ARG A 1 107 ? 4.251 -1.229 -5.737 1.00 90.25 107 ARG A O 1
ATOM 797 N N . ARG A 1 108 ? 4.527 -0.514 -7.845 1.00 92.25 108 ARG A N 1
ATOM 798 C CA . ARG A 1 108 ? 3.916 0.804 -7.642 1.00 92.25 108 ARG A CA 1
ATOM 799 C C . ARG A 1 108 ? 2.454 0.719 -7.205 1.00 92.25 108 ARG A C 1
ATOM 801 O O . ARG A 1 108 ? 2.097 1.365 -6.228 1.00 92.25 108 ARG A O 1
ATOM 808 N N . SER A 1 109 ? 1.621 -0.079 -7.877 1.00 92.12 109 SER A N 1
ATOM 809 C CA . SER A 1 109 ? 0.220 -0.276 -7.464 1.00 92.12 109 SER A CA 1
ATOM 810 C C . SER A 1 109 ? 0.124 -0.821 -6.038 1.00 92.12 109 SER A C 1
ATOM 812 O O . SER A 1 109 ? -0.673 -0.344 -5.232 1.00 92.12 109 SER A O 1
ATOM 814 N N . ARG A 1 110 ? 0.993 -1.778 -5.699 1.00 91.81 110 ARG A N 1
ATOM 815 C CA . ARG A 1 110 ? 1.074 -2.389 -4.370 1.00 91.81 110 ARG A CA 1
ATOM 816 C C . ARG A 1 110 ? 1.501 -1.388 -3.284 1.00 91.81 110 ARG A C 1
ATOM 818 O O . ARG A 1 110 ? 0.873 -1.334 -2.229 1.00 91.81 110 ARG A O 1
ATOM 825 N N . VAL A 1 111 ? 2.513 -0.558 -3.553 1.00 93.62 111 VAL A N 1
ATOM 826 C CA . VAL A 1 111 ? 2.935 0.548 -2.669 1.00 93.62 111 VAL A CA 1
ATOM 827 C C . VAL A 1 111 ? 1.823 1.580 -2.511 1.00 93.62 111 VAL A C 1
ATOM 829 O O . VAL A 1 111 ? 1.551 2.016 -1.398 1.00 93.62 111 VAL A O 1
ATOM 832 N N . GLY A 1 112 ? 1.112 1.906 -3.591 1.00 94.62 112 GLY A N 1
ATOM 833 C CA . GLY A 1 112 ? -0.011 2.839 -3.552 1.00 94.62 112 GLY A CA 1
ATOM 834 C C . GLY A 1 112 ? -1.158 2.386 -2.641 1.00 94.62 112 GLY A C 1
ATOM 835 O O . GLY A 1 112 ? -1.806 3.231 -2.029 1.00 94.62 112 GLY A O 1
ATOM 836 N N . LEU A 1 113 ? -1.407 1.076 -2.524 1.00 94.38 113 LEU A N 1
ATOM 837 C CA . LEU A 1 113 ? -2.348 0.529 -1.540 1.00 94.38 113 LEU A CA 1
ATOM 838 C C . LEU A 1 113 ? -1.818 0.681 -0.107 1.00 94.38 113 LEU A C 1
ATOM 840 O O . LEU A 1 113 ? -2.561 1.116 0.770 1.00 94.38 113 LEU A O 1
ATOM 844 N N . ALA A 1 114 ? -0.545 0.353 0.132 1.00 94.50 114 ALA A N 1
ATOM 845 C CA . ALA A 1 114 ? 0.065 0.493 1.456 1.00 94.50 114 ALA A CA 1
ATOM 846 C C . ALA A 1 114 ? 0.053 1.951 1.944 1.00 94.50 114 ALA A C 1
ATOM 848 O O . ALA A 1 114 ? -0.271 2.208 3.100 1.00 94.50 114 ALA A O 1
ATOM 849 N N . GLN A 1 115 ? 0.325 2.906 1.051 1.00 95.25 115 GLN A N 1
ATOM 850 C CA . GLN A 1 115 ? 0.226 4.332 1.347 1.00 95.25 115 GLN A CA 1
ATOM 851 C C . GLN A 1 115 ? -1.215 4.752 1.669 1.00 95.25 115 GLN A C 1
ATOM 853 O O . GLN A 1 115 ? -1.440 5.446 2.654 1.00 95.25 115 GLN A O 1
ATOM 858 N N . ALA A 1 116 ? -2.204 4.287 0.898 1.00 93.25 116 ALA A N 1
ATOM 859 C CA . ALA A 1 116 ? -3.605 4.591 1.184 1.00 93.25 116 ALA A CA 1
ATOM 860 C C . ALA A 1 116 ? -4.043 4.063 2.562 1.00 93.25 116 ALA A C 1
ATOM 862 O O . ALA A 1 116 ? -4.795 4.736 3.259 1.00 93.25 116 ALA A O 1
ATOM 863 N N . LEU A 1 117 ? -3.563 2.883 2.971 1.00 92.25 117 LEU A N 1
ATOM 864 C CA . LEU A 1 117 ? -3.806 2.339 4.311 1.00 92.25 117 LEU A CA 1
ATOM 865 C C . LEU A 1 117 ? -3.104 3.158 5.399 1.00 92.25 117 LEU A C 1
ATOM 867 O O . LEU A 1 117 ? -3.721 3.474 6.412 1.00 92.25 117 LEU A O 1
ATOM 871 N N . ALA A 1 118 ? -1.851 3.548 5.169 1.00 92.62 118 ALA A N 1
ATOM 872 C CA . ALA A 1 118 ? -1.093 4.401 6.077 1.00 92.62 118 ALA A CA 1
ATOM 873 C C . ALA A 1 118 ? -1.798 5.741 6.340 1.00 92.62 118 ALA A C 1
ATOM 875 O O . ALA A 1 118 ? -2.025 6.107 7.489 1.00 92.62 118 ALA A O 1
ATOM 876 N N . GLU A 1 119 ? -2.203 6.438 5.277 1.00 91.38 119 GLU A N 1
ATOM 877 C CA . GLU A 1 119 ? -2.914 7.721 5.355 1.00 91.38 119 GLU A CA 1
ATOM 878 C C . GLU A 1 119 ? -4.299 7.587 5.993 1.00 91.38 119 GLU A C 1
ATOM 880 O O . GLU A 1 119 ? -4.787 8.508 6.649 1.00 91.38 119 GLU A O 1
ATOM 885 N N . ARG A 1 120 ? -4.950 6.438 5.791 1.00 86.69 120 ARG A N 1
ATOM 886 C CA . ARG A 1 120 ? -6.268 6.160 6.357 1.00 86.69 120 ARG A CA 1
ATOM 887 C C . ARG A 1 120 ? -6.221 5.831 7.850 1.00 86.69 120 ARG A C 1
ATOM 889 O O . ARG A 1 120 ? -7.225 6.033 8.533 1.00 86.69 120 ARG A O 1
ATOM 896 N N . GLY A 1 121 ? -5.081 5.344 8.325 1.00 87.00 121 GLY A N 1
ATOM 897 C CA . GLY A 1 121 ? -4.939 4.707 9.625 1.00 87.00 121 GLY A CA 1
ATOM 898 C C . GLY A 1 121 ? -5.326 3.231 9.555 1.00 87.00 121 GLY A C 1
ATOM 899 O O . GLY A 1 121 ? -6.312 2.861 8.920 1.00 87.00 121 GLY A O 1
ATOM 900 N N . VAL A 1 122 ? -4.533 2.396 10.218 1.00 88.62 122 VAL A N 1
ATOM 901 C CA . VAL A 1 122 ? -4.730 0.946 10.347 1.00 88.62 122 VAL A CA 1
ATOM 902 C C . VAL A 1 122 ? -4.840 0.572 11.824 1.00 88.62 122 VAL A C 1
ATOM 904 O O . VAL A 1 122 ? -4.232 1.230 12.670 1.00 88.62 122 VAL A O 1
ATOM 907 N N . GLN A 1 123 ? -5.595 -0.480 12.140 1.00 88.19 123 GLN A N 1
ATOM 908 C CA . GLN A 1 123 ? -5.694 -1.059 13.481 1.00 88.19 123 GLN A CA 1
ATOM 909 C C . GLN A 1 123 ? -4.339 -1.552 13.999 1.00 88.19 123 GLN A C 1
ATOM 911 O O . GLN A 1 123 ? -4.048 -1.405 15.190 1.00 88.19 123 GLN A O 1
ATOM 916 N N . ASP A 1 124 ? -3.508 -2.120 13.116 1.00 89.81 124 ASP A N 1
ATOM 917 C CA . ASP A 1 124 ? -2.158 -2.587 13.452 1.00 89.81 124 ASP A CA 1
ATOM 918 C C . ASP A 1 124 ? -1.061 -1.855 12.647 1.00 89.81 124 ASP A C 1
ATOM 920 O O . ASP A 1 124 ? -0.560 -2.356 11.629 1.00 89.81 124 ASP A O 1
ATOM 924 N N . PRO A 1 125 ? -0.631 -0.669 13.125 1.00 91.00 125 PRO A N 1
ATOM 925 C CA . PRO A 1 125 ? 0.490 0.077 12.556 1.00 91.00 125 PRO A CA 1
ATOM 926 C C . PRO A 1 125 ? 1.798 -0.722 12.495 1.00 91.00 125 PRO A C 1
ATOM 928 O O . PRO A 1 125 ? 2.599 -0.555 11.570 1.00 91.00 125 PRO A O 1
ATOM 931 N N . ALA A 1 126 ? 2.034 -1.606 13.470 1.00 92.50 126 ALA A N 1
ATOM 932 C CA . ALA A 1 126 ? 3.269 -2.375 13.551 1.00 92.50 126 ALA A CA 1
ATOM 933 C C . ALA A 1 126 ? 3.325 -3.444 12.454 1.00 92.50 126 ALA A C 1
ATOM 935 O O . ALA A 1 126 ? 4.370 -3.615 11.822 1.00 92.50 126 ALA A O 1
ATOM 936 N N . ALA A 1 127 ? 2.201 -4.108 12.165 1.00 92.75 127 ALA A N 1
ATOM 937 C CA . ALA A 1 127 ? 2.112 -5.052 11.055 1.00 92.75 127 ALA A CA 1
ATOM 938 C C . ALA A 1 127 ? 2.362 -4.375 9.699 1.00 92.75 127 ALA A C 1
ATOM 940 O O . ALA A 1 127 ? 3.132 -4.897 8.889 1.00 92.75 127 ALA A O 1
ATOM 941 N N . LEU A 1 128 ? 1.772 -3.197 9.453 1.00 94.00 128 LEU A N 1
ATOM 942 C CA . LEU A 1 128 ? 1.999 -2.460 8.202 1.00 94.00 128 LEU A CA 1
ATOM 943 C C . LEU A 1 128 ? 3.454 -2.001 8.074 1.00 94.00 128 LEU A C 1
ATOM 945 O O . LEU A 1 128 ? 4.065 -2.165 7.017 1.00 94.00 128 LEU A O 1
ATOM 949 N N . THR A 1 129 ? 4.041 -1.529 9.172 1.00 94.88 129 THR A N 1
ATOM 950 C CA . THR A 1 129 ? 5.463 -1.170 9.234 1.00 94.88 129 THR A CA 1
ATOM 951 C C . THR A 1 129 ? 6.363 -2.365 8.919 1.00 94.88 129 THR A C 1
ATOM 953 O O . THR A 1 129 ? 7.271 -2.242 8.103 1.00 94.88 129 THR A O 1
ATOM 956 N N . ALA A 1 130 ? 6.086 -3.544 9.485 1.00 93.75 130 ALA A N 1
ATOM 957 C CA . ALA A 1 130 ? 6.874 -4.750 9.234 1.00 93.75 130 ALA A CA 1
ATOM 958 C C . ALA A 1 130 ? 6.812 -5.207 7.764 1.00 93.75 130 ALA A C 1
ATOM 960 O O . ALA A 1 130 ? 7.816 -5.665 7.208 1.00 93.75 130 ALA A O 1
ATOM 961 N N . ILE A 1 131 ? 5.651 -5.063 7.116 1.00 92.81 131 ILE A N 1
ATOM 962 C CA . ILE A 1 131 ? 5.498 -5.338 5.680 1.00 92.81 131 ILE A CA 1
ATOM 963 C C . ILE A 1 131 ? 6.367 -4.372 4.863 1.00 92.81 131 ILE A C 1
ATOM 965 O O . ILE A 1 131 ? 7.142 -4.822 4.015 1.00 92.81 131 ILE A O 1
ATOM 969 N N . LEU A 1 132 ? 6.280 -3.068 5.141 1.00 93.69 132 LEU A N 1
ATOM 970 C CA . LEU A 1 132 ? 7.062 -2.038 4.449 1.00 93.69 132 LEU A CA 1
ATOM 971 C C . LEU A 1 132 ? 8.572 -2.217 4.665 1.00 93.69 132 LEU A C 1
ATOM 973 O O . LEU A 1 132 ? 9.338 -2.140 3.705 1.00 93.69 132 LEU A O 1
ATOM 977 N N . ASP A 1 133 ? 9.004 -2.542 5.884 1.00 93.62 133 ASP A N 1
ATOM 978 C CA . ASP A 1 133 ? 10.410 -2.806 6.211 1.00 93.62 133 ASP A CA 1
ATOM 979 C C . ASP A 1 133 ? 10.969 -3.977 5.399 1.00 93.62 133 ASP A C 1
ATOM 981 O O . ASP A 1 133 ? 12.081 -3.907 4.868 1.00 93.62 133 ASP A O 1
ATOM 985 N N . ARG A 1 134 ? 10.183 -5.046 5.236 1.00 91.56 134 ARG A N 1
ATOM 986 C CA . ARG A 1 134 ? 10.574 -6.185 4.398 1.00 91.56 134 ARG A CA 1
ATOM 987 C C . ARG A 1 134 ? 10.724 -5.785 2.929 1.00 91.56 134 ARG A C 1
ATOM 989 O O . ARG A 1 134 ? 11.631 -6.265 2.249 1.00 91.56 134 ARG A O 1
ATOM 996 N N . TRP A 1 135 ? 9.841 -4.931 2.426 1.00 91.38 135 TRP A N 1
ATOM 997 C CA . TRP A 1 135 ? 9.873 -4.479 1.036 1.00 91.38 135 TRP A CA 1
ATOM 998 C C . TRP A 1 135 ? 11.067 -3.573 0.757 1.00 91.38 135 TRP A C 1
ATOM 1000 O O . TRP A 1 135 ? 11.774 -3.789 -0.228 1.00 91.38 135 TRP A O 1
ATOM 1010 N N . LEU A 1 136 ? 11.347 -2.628 1.657 1.00 92.31 136 LEU A N 1
ATOM 1011 C CA . LEU A 1 136 ? 12.478 -1.702 1.565 1.00 92.31 136 LEU A CA 1
ATOM 1012 C C . LEU A 1 136 ? 13.827 -2.420 1.443 1.00 92.31 136 LEU A C 1
ATOM 1014 O O . LEU A 1 136 ? 14.712 -1.940 0.737 1.00 92.31 136 LEU A O 1
ATOM 1018 N N . GLN A 1 137 ? 13.977 -3.593 2.067 1.00 90.56 137 GLN A N 1
ATOM 1019 C CA . GLN A 1 137 ? 15.193 -4.409 1.959 1.00 90.56 137 GLN A CA 1
ATOM 1020 C C . GLN A 1 137 ? 15.453 -4.932 0.540 1.00 90.56 137 GLN A C 1
ATOM 1022 O O . GLN A 1 137 ? 16.600 -5.205 0.190 1.00 90.56 137 GLN A O 1
ATOM 1027 N N . THR A 1 138 ? 14.405 -5.107 -0.269 1.00 88.50 138 THR A N 1
ATOM 1028 C CA . THR A 1 138 ? 14.501 -5.729 -1.602 1.00 88.50 138 THR A CA 1
ATOM 1029 C C . THR A 1 138 ? 14.158 -4.782 -2.753 1.00 88.50 138 THR A C 1
ATOM 1031 O O . THR A 1 138 ? 14.413 -5.117 -3.913 1.00 88.50 138 THR A O 1
ATOM 1034 N N . GLU A 1 139 ? 13.604 -3.599 -2.467 1.00 91.88 139 GLU A N 1
ATOM 1035 C CA . GLU A 1 139 ? 13.224 -2.627 -3.490 1.00 91.88 139 GLU A CA 1
ATOM 1036 C C . GLU A 1 139 ? 14.451 -1.947 -4.110 1.00 91.88 139 GLU A C 1
ATOM 1038 O O . GLU A 1 139 ? 15.335 -1.415 -3.438 1.00 91.88 139 GLU A O 1
ATOM 1043 N N . ARG A 1 140 ? 14.468 -1.934 -5.442 1.00 90.38 140 ARG A N 1
ATOM 1044 C CA . ARG A 1 140 ? 15.559 -1.395 -6.264 1.00 90.38 140 ARG A CA 1
ATOM 1045 C C . ARG A 1 140 ? 15.241 -0.024 -6.848 1.00 90.38 140 ARG A C 1
ATOM 1047 O O . ARG A 1 140 ? 16.155 0.700 -7.233 1.00 90.38 140 ARG A O 1
ATOM 1054 N N . SER A 1 141 ? 13.959 0.322 -6.963 1.00 92.62 141 SER A N 1
ATOM 1055 C CA . SER A 1 141 ? 13.531 1.625 -7.464 1.00 92.62 141 SER A CA 1
ATOM 1056 C C . SER A 1 141 ? 13.616 2.656 -6.345 1.00 92.62 141 SER A C 1
ATOM 1058 O O . SER A 1 141 ? 12.917 2.552 -5.338 1.00 92.62 141 SER A O 1
ATOM 1060 N N . ARG A 1 142 ? 14.475 3.664 -6.525 1.00 94.19 142 ARG A N 1
ATOM 1061 C CA . ARG A 1 142 ? 14.627 4.758 -5.559 1.00 94.19 142 ARG A CA 1
ATOM 1062 C C . AR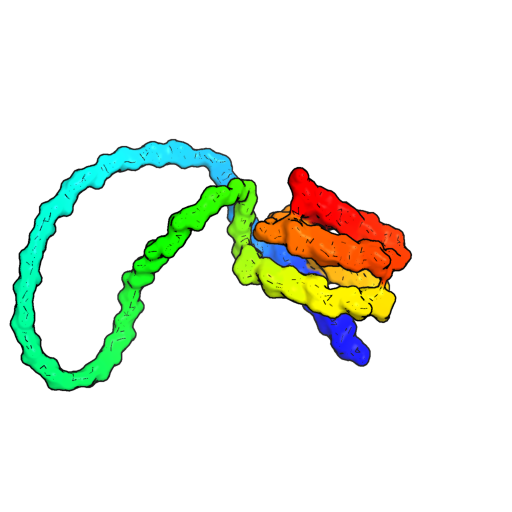G A 1 142 ? 13.305 5.505 -5.303 1.00 94.19 142 ARG A C 1
ATOM 1064 O O . ARG A 1 142 ? 12.976 5.638 -4.131 1.00 94.19 142 ARG A O 1
ATOM 1071 N N . PRO A 1 143 ? 12.523 5.911 -6.325 1.00 94.88 143 PRO A N 1
ATOM 1072 C CA . PRO A 1 143 ? 11.217 6.531 -6.092 1.00 94.88 143 PRO A CA 1
ATOM 1073 C C . PRO A 1 143 ? 10.279 5.664 -5.244 1.00 94.88 143 PRO A C 1
ATOM 1075 O O . PRO A 1 143 ? 9.684 6.150 -4.295 1.00 94.88 143 PRO A O 1
ATOM 1078 N N . LEU A 1 144 ? 10.208 4.355 -5.515 1.00 93.94 144 LEU A N 1
ATOM 1079 C CA . LEU A 1 144 ? 9.334 3.465 -4.740 1.00 93.94 144 LEU A CA 1
ATOM 1080 C C . LEU A 1 144 ? 9.793 3.297 -3.292 1.00 93.94 144 LEU A C 1
ATOM 1082 O O . LEU A 1 144 ? 8.961 3.131 -2.408 1.00 93.94 144 LEU A O 1
ATOM 1086 N N . ARG A 1 145 ? 11.103 3.338 -3.034 1.00 95.44 145 ARG A N 1
ATOM 1087 C CA . ARG A 1 145 ? 11.605 3.353 -1.659 1.00 95.44 145 ARG A CA 1
ATOM 1088 C C . ARG A 1 145 ? 11.194 4.621 -0.920 1.00 95.44 145 ARG A C 1
ATOM 1090 O O . ARG A 1 145 ? 10.808 4.522 0.234 1.00 95.44 145 ARG A O 1
ATOM 1097 N N . GLU A 1 146 ? 11.285 5.780 -1.570 1.00 96.25 146 GLU A N 1
ATOM 1098 C CA . GLU A 1 146 ? 10.872 7.062 -0.986 1.00 96.25 146 GLU A CA 1
ATOM 1099 C C . GLU A 1 146 ? 9.368 7.034 -0.650 1.00 96.25 146 GLU A C 1
ATOM 1101 O O . GLU A 1 146 ? 8.988 7.392 0.463 1.00 96.25 146 GLU A O 1
ATOM 1106 N N . ASP A 1 147 ? 8.534 6.489 -1.543 1.00 95.75 147 ASP A N 1
ATOM 1107 C CA . ASP A 1 147 ? 7.097 6.289 -1.295 1.00 95.75 147 ASP A CA 1
ATOM 1108 C C . ASP A 1 147 ? 6.836 5.340 -0.103 1.00 95.75 147 ASP A C 1
ATOM 1110 O O . ASP A 1 147 ? 6.007 5.624 0.765 1.00 95.75 147 ASP A O 1
ATOM 1114 N N . MET A 1 148 ? 7.558 4.214 -0.022 1.00 94.94 148 MET A N 1
ATOM 1115 C CA . MET A 1 148 ? 7.453 3.257 1.092 1.00 94.94 148 MET A CA 1
ATOM 1116 C C . MET A 1 148 ? 7.920 3.859 2.426 1.00 94.94 148 MET A C 1
ATOM 1118 O O . MET A 1 148 ? 7.278 3.643 3.454 1.00 94.94 148 MET A O 1
ATOM 1122 N N . GLU A 1 149 ? 9.029 4.604 2.426 1.00 95.44 149 GLU A N 1
ATOM 1123 C CA . GLU A 1 149 ? 9.538 5.326 3.598 1.00 95.44 149 GLU A CA 1
ATOM 1124 C C . GLU A 1 149 ? 8.524 6.381 4.061 1.00 95.44 149 GLU A C 1
ATOM 1126 O O . GLU A 1 149 ? 8.266 6.484 5.261 1.00 95.44 149 GLU A O 1
ATOM 1131 N N . GLY A 1 150 ? 7.897 7.100 3.124 1.00 94.19 150 GLY A N 1
ATOM 1132 C CA . GLY A 1 150 ? 6.811 8.038 3.404 1.00 94.19 150 GLY A CA 1
ATOM 1133 C C . GLY A 1 150 ? 5.627 7.357 4.087 1.00 94.19 150 GLY A C 1
ATOM 1134 O O . GLY A 1 150 ? 5.240 7.760 5.182 1.00 94.19 150 GLY A O 1
ATOM 1135 N N . ALA A 1 151 ? 5.116 6.264 3.510 1.00 93.81 151 ALA A N 1
ATOM 1136 C CA . ALA A 1 151 ? 4.028 5.490 4.110 1.00 93.81 151 ALA A CA 1
ATOM 1137 C C . ALA A 1 151 ? 4.383 4.998 5.525 1.00 93.81 151 ALA A C 1
ATOM 1139 O O . ALA A 1 151 ? 3.578 5.103 6.446 1.00 93.81 151 ALA A O 1
ATOM 1140 N N . ARG A 1 152 ? 5.613 4.516 5.734 1.00 93.88 152 ARG A N 1
ATOM 1141 C CA . ARG A 1 152 ? 6.097 4.055 7.044 1.00 93.88 152 ARG A CA 1
ATOM 1142 C C . ARG A 1 152 ? 6.125 5.173 8.090 1.00 93.88 152 ARG A C 1
ATOM 1144 O O . ARG A 1 152 ? 5.772 4.944 9.246 1.00 93.88 152 ARG A O 1
ATOM 1151 N N . GLN A 1 153 ? 6.550 6.372 7.694 1.00 93.00 153 GLN A N 1
ATOM 1152 C CA . GLN A 1 153 ? 6.562 7.548 8.565 1.00 93.00 153 GLN A CA 1
ATOM 1153 C C . GLN A 1 153 ? 5.144 7.990 8.930 1.00 93.00 153 GLN A C 1
ATOM 1155 O O . GLN A 1 153 ? 4.910 8.349 10.074 1.00 93.00 153 GLN A O 1
ATOM 1160 N N . THR A 1 154 ? 4.187 7.901 8.004 1.00 91.69 154 THR A N 1
ATOM 1161 C CA . THR A 1 154 ? 2.773 8.203 8.283 1.00 91.69 154 THR A CA 1
ATOM 1162 C C . THR A 1 154 ? 2.157 7.248 9.312 1.00 91.69 154 THR A C 1
ATOM 1164 O O . THR A 1 154 ? 1.310 7.657 10.098 1.00 91.69 154 THR A O 1
ATOM 1167 N N . VAL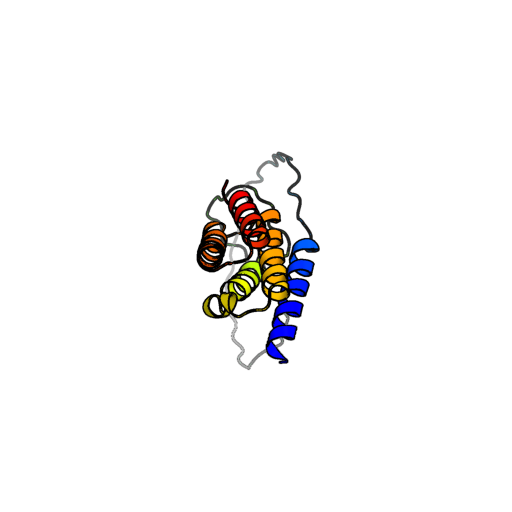 A 1 155 ? 2.588 5.983 9.323 1.00 86.19 155 VAL A N 1
ATOM 1168 C CA . VAL A 1 155 ? 2.081 4.939 10.234 1.00 86.19 155 VAL A CA 1
ATOM 1169 C C . VAL A 1 155 ? 2.674 5.040 11.643 1.00 86.19 155 VAL A C 1
ATOM 1171 O O . VAL A 1 155 ? 2.057 4.575 12.600 1.00 86.19 155 VAL A O 1
ATOM 1174 N N . THR A 1 156 ? 3.869 5.619 11.786 1.00 71.12 156 THR A N 1
ATOM 1175 C CA . THR A 1 156 ? 4.572 5.722 13.073 1.00 71.12 156 THR A CA 1
ATOM 1176 C C . THR A 1 156 ? 4.197 7.046 13.755 1.00 71.12 156 THR A C 1
ATOM 1178 O O . THR A 1 156 ? 4.594 8.090 13.242 1.00 71.12 156 THR A O 1
ATOM 1181 N N . PRO A 1 157 ? 3.438 7.037 14.868 1.00 54.56 157 PRO A N 1
ATOM 1182 C CA . PRO A 1 157 ? 3.101 8.254 15.609 1.00 54.56 157 PRO A CA 1
ATOM 1183 C C . PRO A 1 157 ? 4.298 8.865 16.350 1.00 54.56 157 PRO A C 1
ATOM 1185 O O . PRO A 1 157 ? 5.218 8.106 16.741 1.00 54.56 157 PRO A O 1
#

Organism: Exophiala dermatitidis (NCBI:txid5970)

Sequence (157 aa):
MQSRAVDSALYEGAKYFVLHAPQIKTKDGVHGEMEGCDNNKNAAASDDARGTGSAPAVMVEEATERRAEGDGRKDGGTGRFEPFEPLLMAVLAADSSRQGSEIESQRRSRVGLAQALAERGVQDPAALTAILDRWLQTERSRPLREDMEGARQTVTP

Radius of gyration: 24.94 Å; chains: 1; bounding box: 64×50×59 Å

Foldseek 3Di:
DVVLVVLLVVLLVLLVCLLPFDFPPPPPDDPDDDDDDDDDDDDDDDDDDDDDDDDDDDDDDDDDDDDDDDDDDDDDGDTPCQVCLVVLLCSLQPPLVCLLVHDVSSLVSSLSSLLSCLQNDHPDLPSSLVSLVSNLVRDDDPVSNVSSVVSNVSSPD